Protein AF-A0A6C1KIH1-F1 (afdb_monomer_lite)

Organism: Xanthobacter autotrophicus (NCBI:txid280)

pLDDT: mean 83.33, std 12.88, range [49.91, 95.75]

Sequence (101 aa):
MTTPQPAPAAPLALKLAIGLGLLANAGLAILLIAISGFVFGGPEGANGEASAVAGWGSTLAISILAPALGLIMWRRGRRDLALAMVWLPPLALVVGALVVL

Secondary structure (DSSP, 8-state):
-PPPPPPPPPPHHHHHHHHHHHHHHHHHHHHHHHTHHHHTTSTT-TTS-HHHHHHHHHHHHHHHHHHHHHHHHHHTT-HHHHHHHHHHHHHHHHHHHHHH-

Structure (mmCIF, N/CA/C/O backbone):
data_AF-A0A6C1KIH1-F1
#
_entry.id   AF-A0A6C1KIH1-F1
#
loop_
_atom_site.group_PDB
_atom_site.id
_atom_site.type_symbol
_atom_site.label_atom_id
_atom_site.label_alt_id
_atom_site.label_comp_id
_atom_site.label_asym_id
_atom_site.label_entity_id
_atom_site.label_seq_id
_atom_site.pdbx_PDB_ins_code
_atom_site.Cartn_x
_atom_site.Cartn_y
_atom_site.Cartn_z
_atom_site.occupancy
_atom_site.B_iso_or_equiv
_atom_site.auth_seq_id
_atom_site.auth_comp_id
_atom_site.auth_asym_id
_atom_site.auth_atom_id
_atom_site.pdbx_PDB_model_num
ATOM 1 N N . MET A 1 1 ? -25.744 23.316 26.427 1.00 55.91 1 MET A N 1
ATOM 2 C CA . MET A 1 1 ? -24.560 23.032 25.587 1.00 55.91 1 MET A CA 1
ATOM 3 C C . MET A 1 1 ? -23.928 21.744 26.084 1.00 55.91 1 MET A C 1
ATOM 5 O O . MET A 1 1 ? -23.294 21.762 27.127 1.00 55.91 1 MET A O 1
ATOM 9 N N . THR A 1 2 ? -24.156 20.621 25.408 1.00 64.31 2 THR A N 1
ATOM 10 C CA . THR A 1 2 ? -23.422 19.376 25.675 1.00 64.31 2 THR A CA 1
ATOM 11 C C . THR A 1 2 ? -22.111 19.451 24.907 1.00 64.31 2 THR A C 1
ATOM 13 O O . THR A 1 2 ? -22.123 19.602 23.685 1.00 64.31 2 THR A O 1
ATOM 16 N N . THR A 1 3 ? -20.982 19.418 25.607 1.00 64.06 3 THR A N 1
ATOM 17 C CA . THR A 1 3 ? -19.673 19.306 24.965 1.00 64.06 3 THR A CA 1
ATOM 18 C C . THR A 1 3 ? -19.637 18.019 24.129 1.00 64.06 3 THR A C 1
ATOM 20 O O . THR A 1 3 ? -20.125 16.986 24.594 1.00 64.06 3 THR A O 1
ATOM 23 N N . PRO A 1 4 ? -19.127 18.048 22.882 1.00 61.66 4 PRO A N 1
ATOM 24 C CA . PRO A 1 4 ? -19.013 16.836 22.084 1.00 61.66 4 PRO A CA 1
ATOM 25 C C . PRO A 1 4 ? -18.092 15.855 22.813 1.00 61.66 4 PRO A C 1
ATOM 27 O O . PRO A 1 4 ? -16.940 16.172 23.116 1.00 61.66 4 PRO A O 1
ATOM 30 N N . GLN A 1 5 ? -18.626 14.677 23.129 1.00 63.12 5 GLN A N 1
ATOM 31 C CA . GLN A 1 5 ? -17.882 13.614 23.788 1.00 63.12 5 GLN A CA 1
ATOM 32 C C . GLN A 1 5 ? -16.676 13.232 22.913 1.00 63.12 5 GLN A C 1
ATOM 34 O O . GLN A 1 5 ? -16.853 12.998 21.713 1.00 63.12 5 GLN A O 1
ATOM 39 N N . PRO A 1 6 ? -15.448 13.190 23.463 1.00 66.19 6 PRO A N 1
ATOM 40 C CA . PRO A 1 6 ? -14.273 12.827 22.687 1.00 66.19 6 PRO A CA 1
ATOM 41 C C . PRO A 1 6 ? -14.448 11.416 22.122 1.00 66.19 6 PRO A C 1
ATOM 43 O O . PRO A 1 6 ? -14.862 10.494 22.828 1.00 66.19 6 PRO A O 1
ATOM 46 N N . ALA A 1 7 ? -14.152 11.257 20.831 1.00 66.25 7 ALA A N 1
ATOM 47 C CA . ALA A 1 7 ? -14.272 9.971 20.160 1.00 66.25 7 ALA A CA 1
ATOM 48 C C . ALA A 1 7 ? -13.437 8.907 20.904 1.00 66.25 7 ALA A C 1
ATOM 50 O O . ALA A 1 7 ? -12.279 9.176 21.245 1.00 66.25 7 ALA A O 1
ATOM 51 N N . PRO A 1 8 ? -13.981 7.699 21.139 1.00 72.00 8 PRO A N 1
ATOM 52 C CA . PRO A 1 8 ? -13.293 6.656 21.891 1.00 72.00 8 PRO A CA 1
ATOM 53 C C . PRO A 1 8 ? -11.936 6.343 21.258 1.00 72.00 8 PRO A C 1
ATOM 55 O O . PRO A 1 8 ? -11.817 6.294 20.029 1.00 72.00 8 PRO A O 1
ATOM 58 N N . ALA A 1 9 ? -10.903 6.141 22.078 1.00 77.12 9 ALA A N 1
ATOM 59 C CA . ALA A 1 9 ? -9.555 5.843 21.600 1.00 77.12 9 ALA A CA 1
ATOM 60 C C . ALA A 1 9 ? -9.555 4.625 20.658 1.00 77.12 9 ALA A C 1
ATOM 62 O O . ALA A 1 9 ? -10.313 3.675 20.844 1.00 77.12 9 ALA A O 1
ATOM 63 N N . ALA A 1 10 ? -8.726 4.664 19.612 1.00 79.88 10 ALA A N 1
ATOM 64 C CA . ALA A 1 10 ? -8.623 3.543 18.683 1.00 79.88 10 ALA A CA 1
ATOM 65 C C . ALA A 1 10 ? -8.064 2.302 19.398 1.00 79.88 10 ALA A C 1
ATOM 67 O O . ALA A 1 10 ? -7.069 2.441 20.123 1.00 79.88 10 ALA A O 1
ATOM 68 N N . PRO A 1 11 ? -8.637 1.107 19.165 1.00 89.00 11 PRO A N 1
ATOM 69 C CA . PRO A 1 11 ? -8.127 -0.122 19.755 1.00 89.00 11 PRO A CA 1
ATOM 70 C C . PRO A 1 11 ? -6.691 -0.386 19.285 1.00 89.00 11 PRO A C 1
ATOM 72 O O . PRO A 1 11 ? -6.317 -0.042 18.160 1.00 89.00 11 PRO A O 1
ATOM 75 N N . LEU A 1 12 ? -5.880 -1.011 20.144 1.00 90.00 12 LEU A N 1
ATOM 76 C CA . LEU A 1 12 ? -4.471 -1.306 19.856 1.00 90.00 12 LEU A CA 1
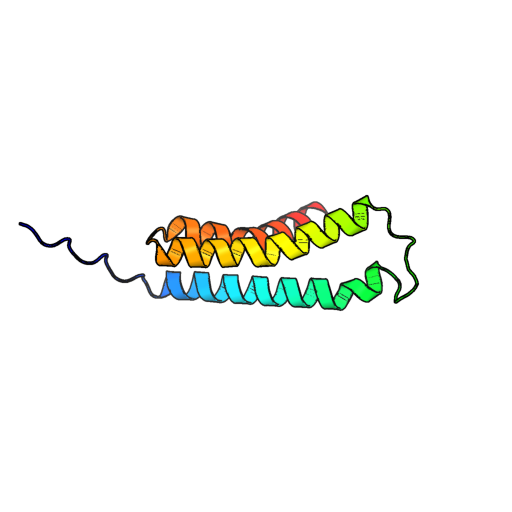ATOM 77 C C . LEU A 1 12 ? -4.309 -2.108 18.558 1.00 90.00 12 LEU A C 1
ATOM 79 O O . LEU A 1 12 ? -3.474 -1.759 17.728 1.00 90.00 12 LEU A O 1
ATOM 83 N N . ALA A 1 13 ? -5.157 -3.120 18.355 1.00 91.19 13 ALA A N 1
ATOM 84 C CA . ALA A 1 13 ? -5.157 -3.954 17.155 1.00 91.19 13 ALA A CA 1
ATOM 85 C C . ALA A 1 13 ? -5.276 -3.127 15.864 1.00 91.19 13 ALA A C 1
ATOM 87 O O . ALA A 1 13 ? -4.550 -3.367 14.905 1.00 91.19 13 ALA A O 1
ATOM 88 N N . LEU A 1 14 ? -6.126 -2.097 15.860 1.00 91.31 14 LEU A N 1
ATOM 89 C CA . LEU A 1 14 ? -6.293 -1.222 14.703 1.00 91.31 14 LEU A CA 1
ATOM 90 C C . LEU A 1 14 ? -5.046 -0.365 14.452 1.00 91.31 14 LEU A C 1
ATOM 92 O O . LEU A 1 14 ? -4.647 -0.180 13.306 1.00 91.31 14 LEU A O 1
ATOM 96 N N . LYS A 1 15 ? -4.403 0.142 15.511 1.00 91.12 15 LYS A N 1
ATOM 97 C CA . LYS A 1 15 ? -3.143 0.889 15.372 1.00 91.12 15 LYS A CA 1
ATOM 98 C C . LYS A 1 15 ? -2.043 0.010 14.778 1.00 91.12 15 LYS A C 1
ATOM 100 O O . LYS A 1 15 ? -1.328 0.463 13.890 1.00 91.12 15 LYS A O 1
ATOM 105 N N . LEU A 1 16 ? -1.945 -1.239 15.238 1.00 93.81 16 LEU A N 1
ATOM 106 C CA . LEU A 1 16 ? -1.008 -2.222 14.696 1.00 93.81 16 LEU A CA 1
ATOM 107 C C . LEU A 1 16 ? -1.319 -2.539 13.231 1.00 93.81 16 LEU A C 1
ATOM 109 O O . LEU A 1 16 ? -0.411 -2.507 12.410 1.00 93.81 16 LEU A O 1
ATOM 113 N N . ALA A 1 17 ? -2.589 -2.760 12.883 1.00 93.94 17 ALA A N 1
ATOM 114 C CA . ALA A 1 17 ? -2.998 -3.035 11.507 1.00 93.94 17 ALA A CA 1
ATOM 115 C C . ALA A 1 17 ? -2.646 -1.882 10.553 1.00 93.94 17 ALA A C 1
ATOM 117 O O . ALA A 1 17 ? -2.136 -2.121 9.461 1.00 93.94 17 ALA A O 1
ATOM 118 N N . ILE A 1 18 ? -2.864 -0.631 10.968 1.00 94.00 18 ILE A N 1
ATOM 119 C CA . ILE A 1 18 ? -2.441 0.548 10.198 1.00 94.00 18 ILE A CA 1
ATOM 120 C C . ILE A 1 18 ? -0.914 0.604 10.098 1.00 94.00 18 ILE A C 1
ATOM 122 O O . ILE A 1 18 ? -0.387 0.783 9.006 1.00 94.00 18 ILE A O 1
ATOM 126 N N . GLY A 1 19 ? -0.197 0.426 11.212 1.00 93.62 19 GLY A N 1
ATOM 127 C CA . GLY A 1 19 ? 1.267 0.465 11.237 1.00 93.62 19 GLY A CA 1
ATOM 128 C 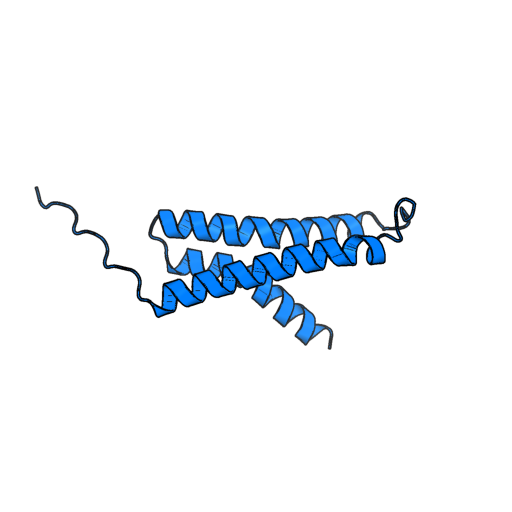C . GLY A 1 19 ? 1.908 -0.576 10.317 1.00 93.62 19 GLY A C 1
ATOM 129 O O . GLY A 1 19 ? 2.793 -0.240 9.534 1.00 93.62 19 GLY A O 1
ATOM 130 N N . LEU A 1 20 ? 1.415 -1.816 10.352 1.00 95.38 20 LEU A N 1
ATOM 131 C CA . LEU A 1 20 ? 1.862 -2.896 9.471 1.00 95.38 20 LEU A CA 1
ATOM 132 C C . LEU A 1 20 ? 1.556 -2.597 8.005 1.00 95.38 20 LEU A C 1
ATOM 134 O O . LEU A 1 20 ? 2.417 -2.790 7.152 1.00 95.38 20 LEU A O 1
ATOM 138 N N . GLY A 1 21 ? 0.364 -2.080 7.707 1.00 93.25 21 GLY A N 1
ATOM 139 C CA . GLY A 1 21 ? 0.015 -1.708 6.342 1.00 93.25 21 GLY A CA 1
ATOM 140 C C . GLY A 1 21 ? 0.884 -0.562 5.805 1.00 93.25 21 GLY A C 1
ATOM 141 O O . GLY A 1 21 ? 1.311 -0.599 4.654 1.00 93.25 21 GLY A O 1
ATOM 142 N N . LEU A 1 22 ? 1.234 0.429 6.633 1.00 95.75 22 LEU A N 1
ATOM 143 C CA . LEU A 1 22 ? 2.187 1.482 6.257 1.00 95.75 22 LEU A CA 1
ATOM 144 C C . LEU A 1 22 ? 3.580 0.908 5.978 1.00 95.75 22 LEU A C 1
ATOM 146 O O . LEU A 1 22 ? 4.201 1.278 4.984 1.00 95.75 22 LEU A O 1
ATOM 150 N N . LEU A 1 23 ? 4.047 -0.017 6.821 1.00 95.50 23 LEU A N 1
ATOM 151 C CA . LEU A 1 23 ? 5.328 -0.693 6.630 1.00 95.50 23 LEU A CA 1
ATOM 152 C C . LEU A 1 23 ? 5.348 -1.516 5.334 1.00 95.50 23 LEU A C 1
ATOM 154 O O . LEU A 1 23 ? 6.324 -1.456 4.590 1.00 95.50 23 LEU A O 1
ATOM 158 N N . ALA A 1 24 ? 4.259 -2.224 5.027 1.00 94.00 24 ALA A N 1
ATOM 159 C CA . ALA A 1 24 ? 4.115 -2.975 3.783 1.00 94.00 24 ALA A CA 1
ATOM 160 C C . ALA A 1 24 ? 4.170 -2.059 2.549 1.00 94.00 24 ALA A C 1
ATOM 162 O O . ALA A 1 24 ? 4.870 -2.375 1.591 1.00 94.00 24 ALA A O 1
ATOM 163 N N . ASN A 1 25 ? 3.503 -0.899 2.581 1.00 93.69 25 ASN A N 1
ATOM 164 C CA . ASN A 1 25 ? 3.589 0.082 1.493 1.00 93.69 25 ASN A CA 1
ATOM 165 C C . ASN A 1 25 ? 4.995 0.670 1.341 1.00 93.69 25 ASN A C 1
ATOM 167 O O . ASN A 1 25 ? 5.462 0.845 0.220 1.00 93.69 25 ASN A O 1
ATOM 171 N N . ALA A 1 26 ? 5.685 0.958 2.450 1.00 92.25 26 ALA A N 1
ATOM 172 C CA . ALA A 1 26 ? 7.068 1.427 2.400 1.00 92.25 26 ALA A CA 1
ATOM 173 C C . ALA A 1 26 ? 7.982 0.373 1.757 1.00 92.25 26 ALA A C 1
ATOM 175 O O . ALA A 1 26 ? 8.753 0.698 0.856 1.00 92.25 26 ALA A O 1
ATOM 176 N N . GLY A 1 27 ? 7.842 -0.894 2.160 1.00 92.25 27 GLY A N 1
ATOM 177 C CA . GLY A 1 27 ? 8.543 -2.014 1.534 1.00 92.25 27 GLY A CA 1
ATOM 178 C C . GLY A 1 27 ? 8.226 -2.142 0.043 1.00 92.25 27 GLY A C 1
ATOM 179 O O . GLY A 1 27 ? 9.142 -2.295 -0.759 1.00 92.25 27 GLY A O 1
ATOM 180 N N . LEU A 1 28 ? 6.954 -2.003 -0.340 1.00 89.88 28 LEU A N 1
ATOM 181 C CA . LEU A 1 28 ? 6.520 -2.054 -1.736 1.00 89.88 28 LEU A CA 1
ATOM 182 C C . LEU A 1 28 ? 7.122 -0.919 -2.569 1.00 89.88 28 LEU A C 1
ATOM 184 O O . LEU A 1 28 ? 7.655 -1.169 -3.645 1.00 89.88 28 LEU A O 1
ATOM 188 N N . ALA A 1 29 ? 7.090 0.314 -2.066 1.00 90.31 29 ALA A N 1
ATOM 189 C CA . ALA A 1 29 ? 7.687 1.456 -2.747 1.00 90.31 29 ALA A CA 1
ATOM 190 C C . ALA A 1 29 ? 9.202 1.273 -2.926 1.00 90.31 29 ALA A C 1
ATOM 192 O O . ALA A 1 29 ? 9.715 1.477 -4.024 1.00 90.31 29 ALA A O 1
ATOM 193 N N . ILE A 1 30 ? 9.910 0.829 -1.879 1.00 90.62 30 ILE A N 1
ATOM 194 C CA . ILE A 1 30 ? 11.350 0.537 -1.948 1.00 90.62 30 ILE A CA 1
ATOM 195 C C . ILE A 1 30 ? 11.627 -0.558 -2.978 1.00 90.62 30 ILE A C 1
ATOM 197 O O . ILE A 1 30 ? 12.520 -0.390 -3.802 1.00 90.62 30 ILE A O 1
ATOM 201 N N . LEU A 1 31 ? 10.856 -1.648 -2.967 1.00 88.38 31 LEU A N 1
ATOM 202 C CA . LEU A 1 31 ? 11.005 -2.743 -3.922 1.00 88.38 31 LEU A CA 1
ATOM 203 C C . LEU A 1 31 ? 10.802 -2.256 -5.362 1.00 88.38 31 LEU A C 1
ATOM 205 O O . LEU A 1 31 ? 11.653 -2.510 -6.209 1.00 88.38 31 LEU A O 1
ATOM 209 N N . LEU A 1 32 ? 9.719 -1.516 -5.626 1.00 86.88 32 LEU A N 1
ATOM 210 C CA . LEU A 1 32 ? 9.401 -0.961 -6.946 1.00 86.88 32 LEU A CA 1
ATOM 211 C C . LEU A 1 32 ? 10.493 -0.019 -7.462 1.00 86.88 32 LEU A C 1
ATOM 213 O O . LEU A 1 32 ? 10.787 -0.026 -8.656 1.00 86.88 32 LEU A O 1
ATOM 217 N N . ILE A 1 33 ? 11.098 0.776 -6.574 1.00 86.56 33 ILE A N 1
ATOM 218 C CA . ILE A 1 33 ? 12.230 1.648 -6.902 1.00 86.56 33 ILE A CA 1
ATOM 219 C C . ILE A 1 33 ? 13.485 0.809 -7.163 1.00 86.56 33 ILE A C 1
ATOM 221 O O . ILE A 1 33 ? 14.154 1.019 -8.172 1.00 86.56 33 ILE A O 1
ATOM 225 N N . ALA A 1 34 ? 13.791 -0.162 -6.304 1.00 86.56 34 ALA A N 1
ATOM 226 C CA . ALA A 1 34 ? 14.993 -0.985 -6.409 1.00 86.56 34 ALA A CA 1
ATOM 227 C C . ALA A 1 34 ? 15.039 -1.788 -7.718 1.00 86.56 34 ALA A C 1
ATOM 229 O O . ALA A 1 34 ? 16.084 -1.863 -8.359 1.00 86.56 34 ALA A O 1
ATOM 230 N N . ILE A 1 35 ? 13.903 -2.343 -8.146 1.00 84.44 35 ILE A N 1
ATOM 231 C CA . ILE A 1 35 ? 13.821 -3.132 -9.383 1.00 84.44 35 ILE A CA 1
ATOM 232 C C . ILE A 1 35 ? 13.559 -2.271 -10.629 1.00 84.44 35 ILE A C 1
ATOM 234 O O . ILE A 1 35 ? 13.627 -2.789 -11.742 1.00 84.44 35 ILE A O 1
ATOM 238 N N . SER A 1 36 ? 13.297 -0.966 -10.479 1.00 78.94 36 SER A N 1
ATOM 239 C CA . SER A 1 36 ? 13.035 -0.079 -11.624 1.00 78.94 36 SER A CA 1
ATOM 240 C C . SER A 1 36 ? 14.201 -0.056 -12.619 1.00 78.94 36 SER A C 1
ATOM 242 O O . SER A 1 36 ? 13.981 -0.138 -13.822 1.00 78.94 36 SER A O 1
ATOM 244 N N . GLY A 1 37 ? 15.448 -0.048 -12.137 1.00 67.94 37 GLY A N 1
ATOM 245 C CA . GLY A 1 37 ? 16.634 -0.068 -12.999 1.00 67.94 37 GLY A CA 1
ATOM 246 C C . GLY A 1 37 ? 16.798 -1.369 -13.792 1.00 67.94 37 GLY A C 1
ATOM 247 O O . GLY A 1 37 ? 17.317 -1.338 -14.904 1.00 67.94 37 GLY A O 1
ATOM 248 N N . PHE A 1 38 ? 16.316 -2.495 -13.254 1.00 71.62 38 PHE A N 1
ATOM 249 C CA . PHE A 1 38 ? 16.293 -3.781 -13.957 1.00 71.62 38 PHE A CA 1
ATOM 250 C C . PHE A 1 38 ? 15.229 -3.794 -15.060 1.00 71.62 38 PHE A C 1
ATOM 252 O O . PHE A 1 38 ? 15.476 -4.253 -16.169 1.00 71.62 38 PHE A O 1
ATOM 259 N N . VAL A 1 39 ? 14.056 -3.241 -14.764 1.00 69.88 39 VAL A N 1
ATOM 260 C CA . VAL A 1 39 ? 12.900 -3.213 -15.671 1.00 69.88 39 VAL A CA 1
ATOM 261 C C . VAL A 1 39 ? 13.123 -2.265 -16.838 1.00 69.88 39 VAL A C 1
ATOM 263 O O . VAL A 1 39 ? 12.789 -2.588 -17.973 1.00 69.88 39 VAL A O 1
ATOM 266 N N . PHE A 1 40 ? 13.692 -1.096 -16.560 1.00 70.25 40 PHE A N 1
ATOM 267 C CA . PHE A 1 40 ? 13.958 -0.077 -17.566 1.00 70.25 40 PHE A CA 1
ATOM 268 C C . PHE A 1 40 ? 15.373 -0.173 -18.144 1.00 70.25 40 PHE A C 1
ATOM 270 O O . PHE A 1 40 ? 15.798 0.752 -18.813 1.00 70.25 40 PHE A O 1
ATOM 277 N N . GLY A 1 41 ? 16.118 -1.258 -17.901 1.00 62.31 41 GLY A N 1
ATOM 278 C CA . GLY A 1 41 ? 17.375 -1.555 -18.603 1.00 62.31 41 GLY A CA 1
ATOM 279 C C . GLY A 1 41 ? 18.554 -0.595 -18.365 1.00 62.31 41 GLY A C 1
ATOM 280 O O . GLY A 1 41 ? 19.472 -0.568 -19.180 1.00 62.31 41 GLY A O 1
ATOM 281 N N . GLY A 1 42 ? 18.575 0.177 -17.272 1.00 59.94 42 GLY A N 1
ATOM 282 C CA . GLY A 1 42 ? 19.634 1.161 -16.987 1.00 59.94 42 GLY A CA 1
ATOM 283 C C . GLY A 1 42 ? 19.441 2.525 -17.682 1.00 59.94 42 GLY A C 1
ATOM 284 O O . GLY A 1 42 ? 18.380 2.779 -18.246 1.00 59.94 42 GLY A O 1
ATOM 285 N N . PRO A 1 43 ? 20.437 3.437 -17.632 1.00 53.44 43 PRO A N 1
ATOM 286 C CA . PRO A 1 43 ? 20.299 4.837 -18.073 1.00 53.44 43 PRO A CA 1
ATOM 287 C C . PRO A 1 43 ? 19.956 5.027 -19.564 1.00 53.44 43 PRO A C 1
ATOM 289 O O . PRO A 1 43 ? 19.616 6.134 -19.971 1.00 53.44 43 PRO A O 1
ATOM 292 N N . GLU A 1 44 ? 20.003 3.959 -20.361 1.00 52.41 44 GLU A N 1
ATOM 293 C CA . GLU A 1 44 ? 19.749 3.956 -21.805 1.00 52.41 44 GLU A CA 1
ATOM 294 C C . GLU A 1 44 ? 18.536 3.098 -22.210 1.00 52.41 44 GLU A C 1
ATOM 296 O O . GLU A 1 44 ? 18.170 3.074 -23.384 1.00 52.41 44 GLU A O 1
ATOM 301 N N . GLY A 1 45 ? 17.873 2.398 -21.281 1.00 51.12 45 GLY A N 1
ATOM 302 C CA . GLY A 1 45 ? 16.790 1.464 -21.607 1.00 51.12 45 GLY A CA 1
ATOM 303 C C . GLY A 1 45 ? 15.436 2.143 -21.839 1.00 51.12 45 GLY A C 1
ATOM 304 O O . GLY A 1 45 ? 14.390 1.727 -21.345 1.00 51.12 45 GLY A O 1
ATOM 305 N N . ALA A 1 46 ? 15.431 3.165 -22.690 1.00 49.91 46 ALA A N 1
ATOM 306 C CA . ALA A 1 46 ? 14.232 3.680 -23.336 1.00 49.91 46 ALA A CA 1
ATOM 307 C C . ALA A 1 46 ? 13.796 2.765 -24.500 1.00 49.91 46 ALA A C 1
ATOM 309 O O . ALA A 1 46 ? 13.571 3.226 -25.612 1.00 49.91 46 ALA A O 1
ATOM 310 N N . ASN A 1 47 ? 13.650 1.465 -24.228 1.00 53.34 47 ASN A N 1
ATOM 311 C CA . ASN A 1 47 ? 12.796 0.575 -25.025 1.00 53.34 47 ASN A CA 1
ATOM 312 C C . ASN A 1 47 ? 11.460 0.296 -24.311 1.00 53.34 47 ASN A C 1
ATOM 314 O O . ASN A 1 47 ? 10.655 -0.497 -24.791 1.00 53.34 47 ASN A O 1
ATOM 318 N N . GLY A 1 48 ? 11.216 0.926 -23.155 1.00 55.62 48 GLY A N 1
ATOM 319 C CA . GLY A 1 48 ? 9.969 0.782 -22.417 1.00 55.62 48 GLY A CA 1
ATOM 320 C C . GLY A 1 48 ? 8.828 1.442 -23.176 1.00 55.62 48 GLY A C 1
ATOM 321 O O . GLY A 1 48 ? 8.754 2.669 -23.232 1.00 55.62 48 GLY A O 1
ATOM 322 N N . GLU A 1 49 ? 7.933 0.635 -23.748 1.00 68.44 49 GLU A N 1
ATOM 323 C CA . GLU A 1 49 ? 6.633 1.099 -24.228 1.00 68.44 49 GLU A CA 1
ATOM 324 C C . GLU A 1 49 ? 6.040 2.093 -23.220 1.00 68.44 49 GLU A C 1
ATOM 326 O O . GLU A 1 49 ? 6.060 1.858 -22.008 1.00 68.44 49 GLU A O 1
ATOM 331 N N . ALA A 1 50 ? 5.506 3.218 -23.704 1.00 70.38 50 ALA A N 1
ATOM 332 C CA . ALA A 1 50 ? 4.947 4.261 -22.839 1.00 70.38 50 ALA A CA 1
ATOM 333 C C . ALA A 1 50 ? 3.900 3.706 -21.849 1.00 70.38 50 ALA A C 1
ATOM 335 O O . ALA A 1 50 ? 3.752 4.221 -20.741 1.00 70.38 50 ALA A O 1
ATOM 336 N N . SER A 1 51 ? 3.223 2.617 -22.223 1.00 71.69 51 SER A N 1
ATOM 337 C CA . SER A 1 51 ? 2.317 1.838 -21.376 1.00 71.69 51 SER A CA 1
ATOM 338 C C . SER A 1 51 ? 3.009 1.204 -20.162 1.00 71.69 51 SER A C 1
ATOM 340 O O . SER A 1 51 ? 2.465 1.267 -19.061 1.00 71.69 51 SER A O 1
ATOM 342 N N . ALA A 1 52 ? 4.208 0.638 -20.320 1.00 71.81 52 ALA A N 1
ATOM 343 C CA . ALA A 1 52 ? 4.968 0.009 -19.242 1.00 71.81 52 ALA A CA 1
ATOM 344 C C . ALA A 1 52 ? 5.468 1.050 -18.232 1.00 71.81 52 ALA A C 1
ATOM 346 O O . ALA A 1 52 ? 5.315 0.865 -17.024 1.00 71.81 52 ALA A O 1
ATOM 347 N N . VAL A 1 53 ? 5.986 2.184 -18.716 1.00 76.19 53 VAL A N 1
ATOM 348 C CA . VAL A 1 53 ? 6.414 3.306 -17.860 1.00 76.19 53 VAL A CA 1
ATOM 349 C C . VAL A 1 53 ? 5.221 3.893 -17.103 1.00 76.19 53 VAL A C 1
ATOM 351 O O . VAL A 1 53 ? 5.300 4.104 -15.891 1.00 76.19 53 VAL A O 1
ATOM 354 N N . ALA A 1 54 ? 4.097 4.115 -17.794 1.00 81.31 54 ALA A N 1
ATOM 355 C CA . ALA A 1 54 ? 2.876 4.626 -17.180 1.00 81.31 54 ALA A CA 1
ATOM 356 C C . ALA A 1 54 ? 2.331 3.668 -16.110 1.00 81.31 54 ALA A C 1
ATOM 358 O O . ALA A 1 54 ? 2.042 4.111 -14.999 1.00 81.31 54 ALA A O 1
ATOM 359 N N . GLY A 1 55 ? 2.256 2.365 -16.407 1.00 81.69 55 GLY A N 1
ATOM 360 C CA . GLY A 1 55 ? 1.816 1.336 -15.462 1.00 81.69 55 GLY A CA 1
ATOM 361 C C . GLY A 1 55 ? 2.706 1.260 -14.217 1.00 81.69 55 GLY A C 1
ATOM 362 O O . GLY A 1 55 ?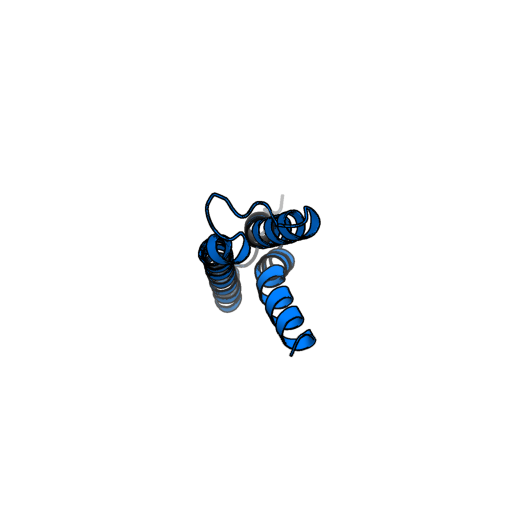 2.208 1.201 -13.086 1.00 81.69 55 GLY A O 1
ATOM 363 N N . TRP A 1 56 ? 4.026 1.352 -14.400 1.00 84.06 56 TRP A N 1
ATOM 364 C CA . TRP A 1 56 ? 4.987 1.370 -13.297 1.00 84.06 56 TRP A CA 1
ATOM 365 C C . TRP A 1 56 ? 4.826 2.606 -12.415 1.00 84.06 56 TRP A C 1
ATOM 367 O O . TRP A 1 56 ? 4.692 2.502 -11.193 1.00 84.06 56 TRP A O 1
ATOM 377 N N . GLY A 1 57 ? 4.787 3.782 -13.048 1.00 83.50 57 GLY A N 1
ATOM 378 C CA . GLY A 1 57 ? 4.617 5.066 -12.378 1.00 83.50 57 GLY A CA 1
ATOM 379 C C . GLY A 1 57 ? 3.305 5.133 -11.604 1.00 83.50 57 GLY A C 1
ATOM 380 O O . GLY A 1 57 ? 3.303 5.549 -10.446 1.00 83.50 57 GLY A O 1
ATOM 381 N N . SER A 1 58 ? 2.201 4.651 -12.187 1.00 87.12 58 SER A N 1
ATOM 382 C CA . SER A 1 58 ? 0.912 4.598 -11.494 1.00 87.12 58 SER A CA 1
ATOM 383 C C . SER A 1 58 ? 0.939 3.661 -10.291 1.00 87.12 58 SER A C 1
ATOM 385 O O . SER A 1 58 ? 0.400 4.005 -9.242 1.00 87.12 58 SER A O 1
ATOM 387 N N . THR A 1 59 ? 1.611 2.513 -10.398 1.00 86.50 59 THR A N 1
ATOM 388 C CA . THR A 1 59 ? 1.709 1.542 -9.296 1.00 86.50 59 THR A CA 1
ATOM 389 C C . THR A 1 59 ? 2.503 2.120 -8.127 1.00 86.50 59 THR A C 1
ATOM 391 O O . THR A 1 59 ? 2.074 2.038 -6.971 1.00 86.50 59 THR A O 1
ATOM 394 N N . LEU A 1 60 ? 3.627 2.779 -8.421 1.00 87.75 60 LEU A N 1
ATOM 395 C CA . LEU A 1 60 ? 4.422 3.476 -7.415 1.00 87.75 60 LEU A CA 1
ATOM 396 C C . LEU A 1 60 ? 3.628 4.625 -6.776 1.00 87.75 60 LEU A C 1
ATOM 398 O O . LEU A 1 60 ? 3.585 4.739 -5.551 1.00 87.75 60 LEU A O 1
ATOM 402 N N . ALA A 1 61 ? 2.946 5.439 -7.588 1.00 91.25 61 ALA A N 1
ATOM 403 C CA . ALA A 1 61 ? 2.129 6.545 -7.100 1.00 91.25 61 ALA A CA 1
ATOM 404 C C . ALA A 1 61 ? 1.000 6.057 -6.182 1.00 91.25 61 ALA A C 1
ATOM 406 O O . ALA A 1 61 ? 0.813 6.613 -5.103 1.00 91.25 61 ALA A O 1
ATOM 407 N N . ILE A 1 62 ? 0.282 4.992 -6.552 1.00 91.44 62 ILE A N 1
ATOM 408 C CA . ILE A 1 62 ? -0.790 4.409 -5.731 1.00 91.44 62 ILE A CA 1
ATOM 409 C C . ILE A 1 62 ? -0.234 3.875 -4.406 1.00 91.44 62 ILE A C 1
ATOM 411 O O . ILE A 1 62 ? -0.822 4.139 -3.356 1.00 91.44 62 ILE A O 1
ATOM 415 N N . SER A 1 63 ? 0.923 3.208 -4.433 1.00 90.12 63 SER A N 1
ATOM 416 C CA . SER A 1 63 ? 1.587 2.665 -3.236 1.00 90.12 63 SER A CA 1
ATOM 417 C C . SER A 1 63 ? 1.995 3.743 -2.224 1.00 90.12 63 SER A C 1
ATOM 419 O O . SER A 1 63 ? 2.189 3.443 -1.051 1.00 90.12 63 SER A O 1
ATOM 421 N N . ILE A 1 64 ? 2.104 5.005 -2.649 1.00 91.12 64 ILE A N 1
ATOM 422 C CA . ILE A 1 64 ? 2.441 6.145 -1.783 1.00 91.12 64 ILE A CA 1
ATOM 423 C C . ILE A 1 64 ? 1.190 6.960 -1.428 1.00 91.12 64 ILE A C 1
ATOM 425 O O . ILE A 1 64 ? 0.962 7.303 -0.265 1.00 91.12 64 ILE A O 1
ATOM 429 N N . LEU A 1 65 ? 0.356 7.280 -2.419 1.00 94.25 65 LEU A N 1
ATOM 430 C CA . LEU A 1 65 ? -0.812 8.142 -2.244 1.00 94.25 65 LEU A CA 1
ATOM 431 C C . LEU A 1 65 ? -1.912 7.463 -1.429 1.00 94.25 65 LEU A C 1
ATOM 433 O O . LEU A 1 65 ? -2.532 8.121 -0.595 1.00 94.25 65 LEU A O 1
ATOM 437 N N . ALA A 1 66 ? -2.144 6.162 -1.619 1.00 93.06 66 ALA A N 1
ATOM 438 C CA . ALA A 1 66 ? -3.167 5.436 -0.874 1.00 93.06 66 ALA A CA 1
ATOM 439 C C . ALA A 1 66 ? -2.892 5.412 0.646 1.00 93.06 66 ALA A C 1
ATOM 441 O O . ALA A 1 66 ? -3.763 5.857 1.402 1.00 93.06 66 ALA A O 1
ATOM 442 N N . PRO A 1 67 ? -1.698 5.028 1.148 1.00 92.56 67 PRO A N 1
ATOM 443 C CA . PRO A 1 67 ? -1.418 5.122 2.581 1.00 92.56 67 PRO A CA 1
ATOM 444 C C . PRO A 1 67 ? -1.406 6.568 3.100 1.00 92.56 67 PRO A C 1
ATOM 446 O O . PRO A 1 67 ? -1.872 6.810 4.216 1.00 92.56 67 PRO A O 1
ATOM 449 N N . ALA A 1 68 ? -0.958 7.549 2.306 1.00 93.38 68 ALA A N 1
ATOM 450 C CA . ALA A 1 68 ? -1.031 8.963 2.685 1.00 93.38 68 ALA A CA 1
ATOM 451 C C . ALA A 1 68 ? -2.487 9.436 2.873 1.00 93.38 68 ALA A C 1
ATOM 453 O O . ALA A 1 68 ? -2.816 10.069 3.881 1.00 93.38 68 ALA A O 1
ATOM 454 N N . LEU A 1 69 ? -3.385 9.073 1.953 1.00 93.81 69 LEU A N 1
ATOM 455 C CA . LEU A 1 69 ? -4.825 9.311 2.084 1.00 93.81 69 LEU A CA 1
ATOM 456 C C . LEU A 1 69 ? -5.405 8.575 3.293 1.00 93.81 69 LEU A C 1
ATOM 458 O O . LEU A 1 69 ? -6.218 9.148 4.022 1.00 93.81 69 LEU A O 1
ATOM 462 N N . GLY A 1 70 ? -4.945 7.354 3.565 1.00 92.31 70 GLY A N 1
ATOM 463 C CA . GLY A 1 70 ? -5.325 6.602 4.756 1.00 92.31 70 GLY A CA 1
ATOM 464 C C . GLY A 1 70 ? -4.967 7.329 6.056 1.00 92.31 70 GLY A C 1
ATOM 465 O O . GLY A 1 70 ? -5.809 7.457 6.946 1.00 92.31 70 GLY A O 1
ATOM 466 N N . LEU A 1 71 ? -3.772 7.920 6.138 1.00 93.62 71 LEU A N 1
ATOM 467 C CA . LEU A 1 71 ? -3.364 8.762 7.269 1.00 93.62 71 LEU A CA 1
ATOM 468 C C . LEU A 1 71 ? -4.217 10.034 7.399 1.00 93.62 71 LEU A C 1
ATOM 470 O O . LEU A 1 71 ? -4.555 10.441 8.513 1.00 93.62 71 LEU A O 1
ATOM 474 N N . ILE A 1 72 ? -4.610 10.659 6.286 1.00 95.38 72 ILE A N 1
ATOM 475 C CA . ILE A 1 72 ? -5.523 11.814 6.306 1.00 95.38 72 ILE A CA 1
ATOM 476 C C . ILE A 1 72 ? -6.901 11.396 6.836 1.00 95.38 72 ILE A C 1
ATOM 478 O O . ILE A 1 72 ? -7.468 12.086 7.686 1.00 95.38 72 ILE A O 1
ATOM 482 N N . MET A 1 73 ? -7.434 10.256 6.389 1.00 92.94 73 MET A N 1
ATOM 483 C CA . MET A 1 73 ? -8.717 9.728 6.871 1.00 92.94 73 MET A CA 1
ATOM 484 C C . MET A 1 73 ? -8.660 9.351 8.352 1.00 92.94 73 MET A C 1
ATOM 486 O O . MET A 1 73 ? -9.615 9.621 9.083 1.00 92.94 73 MET A O 1
ATOM 490 N N . TRP A 1 74 ? -7.520 8.836 8.820 1.00 91.38 74 TRP A N 1
ATOM 491 C CA . TRP A 1 74 ? -7.274 8.582 10.238 1.00 91.38 74 TRP A CA 1
ATOM 492 C C . TRP A 1 74 ? -7.375 9.863 11.067 1.00 91.38 74 TRP A C 1
ATOM 494 O O . TRP A 1 74 ? -8.087 9.897 12.072 1.00 91.38 74 TRP A O 1
ATOM 504 N N . ARG A 1 75 ? -6.725 10.946 10.616 1.00 90.06 75 ARG A N 1
ATOM 505 C CA . ARG A 1 75 ? -6.794 12.266 11.269 1.00 90.06 75 ARG A CA 1
ATOM 506 C C . ARG A 1 75 ? -8.210 12.847 11.276 1.00 90.06 75 ARG A C 1
ATOM 508 O O . ARG A 1 75 ? -8.562 13.559 12.207 1.00 90.06 75 ARG A O 1
ATOM 515 N N . ARG A 1 76 ? -9.035 12.513 10.277 1.00 90.44 76 ARG A N 1
ATOM 516 C CA . ARG A 1 76 ? -10.461 12.888 10.201 1.00 90.44 76 ARG A CA 1
ATOM 517 C C . ARG A 1 76 ? -11.386 11.971 11.016 1.00 90.44 76 ARG A C 1
ATOM 519 O O . ARG A 1 76 ? -12.600 12.117 10.931 1.00 90.44 76 ARG A O 1
ATOM 526 N N . GLY A 1 77 ? -10.848 11.002 11.761 1.00 88.25 77 GLY A N 1
ATOM 527 C CA . GLY A 1 77 ? -11.628 10.057 12.567 1.00 88.25 77 GLY A CA 1
ATOM 528 C C . GLY A 1 77 ? -12.292 8.923 11.774 1.00 88.25 77 GLY A C 1
ATOM 529 O O . GLY A 1 77 ? -12.951 8.074 12.371 1.00 88.25 77 GLY A O 1
ATOM 530 N N . ARG A 1 78 ? -12.093 8.849 10.450 1.00 90.56 78 ARG A N 1
ATOM 531 C CA . ARG A 1 78 ? -12.667 7.814 9.571 1.00 90.56 78 ARG A CA 1
ATOM 532 C C . ARG A 1 78 ? -11.752 6.589 9.528 1.00 90.56 78 ARG A C 1
ATOM 534 O O . ARG A 1 78 ? -11.035 6.359 8.556 1.00 90.56 78 ARG A O 1
ATOM 541 N N . ARG A 1 79 ? -11.762 5.825 10.619 1.00 89.81 79 ARG A N 1
ATOM 542 C CA . ARG A 1 79 ? -10.851 4.694 10.871 1.00 89.81 79 ARG A CA 1
ATOM 543 C C . ARG A 1 79 ? -10.972 3.555 9.857 1.00 89.81 79 ARG A C 1
ATOM 545 O O . ARG A 1 79 ? -9.944 3.059 9.409 1.00 89.81 79 ARG A O 1
ATOM 552 N N . ASP A 1 80 ? -12.187 3.203 9.451 1.00 91.25 80 ASP A N 1
ATOM 553 C CA . ASP A 1 80 ? -12.410 2.095 8.509 1.00 91.25 80 ASP A CA 1
ATOM 554 C C . ASP A 1 80 ? -11.849 2.419 7.122 1.00 91.25 80 ASP A C 1
ATOM 556 O O . ASP A 1 80 ? -11.194 1.596 6.488 1.00 91.25 80 ASP A O 1
ATOM 560 N N . LEU A 1 81 ? -12.015 3.669 6.682 1.00 91.88 81 LEU A N 1
ATOM 561 C CA . LEU A 1 81 ? -11.428 4.138 5.428 1.00 91.88 81 LEU A CA 1
ATOM 562 C C . LEU A 1 81 ? -9.920 4.294 5.512 1.00 91.88 81 LEU A C 1
ATOM 564 O O . LEU A 1 81 ? -9.238 4.042 4.526 1.00 91.88 81 LEU A O 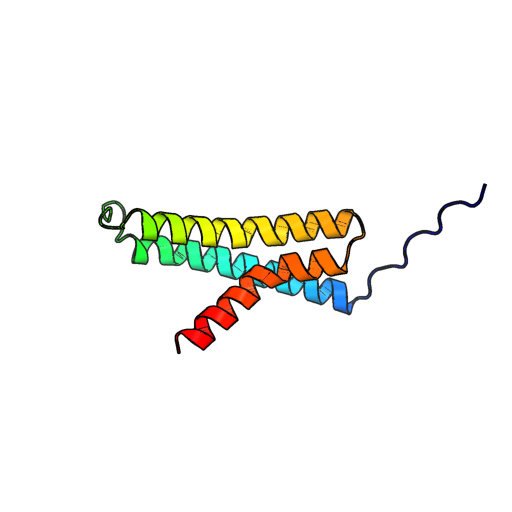1
ATOM 568 N N . ALA A 1 82 ? -9.394 4.697 6.670 1.00 91.81 82 ALA A N 1
ATOM 569 C CA . ALA A 1 82 ? -7.955 4.714 6.882 1.00 91.81 82 ALA A CA 1
ATOM 570 C C . ALA A 1 82 ? -7.363 3.314 6.683 1.00 91.81 82 ALA A C 1
ATOM 572 O O . ALA A 1 82 ? -6.377 3.166 5.966 1.00 91.81 82 ALA A O 1
ATOM 573 N N . LEU A 1 83 ? -8.005 2.293 7.258 1.00 94.88 83 LEU A N 1
ATOM 574 C CA . LEU A 1 83 ? -7.586 0.904 7.111 1.00 94.88 83 LEU A CA 1
ATOM 575 C C . LEU A 1 83 ? -7.682 0.439 5.656 1.00 94.88 83 LEU A C 1
ATOM 577 O O . LEU A 1 83 ? -6.700 -0.072 5.125 1.00 94.88 83 LEU A O 1
ATOM 581 N N . ALA A 1 84 ? -8.824 0.677 5.006 1.00 94.50 84 ALA A N 1
ATOM 582 C CA . ALA A 1 84 ? -9.033 0.298 3.613 1.00 94.50 84 ALA A CA 1
ATOM 583 C C . ALA A 1 84 ? -7.984 0.928 2.684 1.00 94.50 84 ALA A C 1
ATOM 585 O O . ALA A 1 84 ? -7.385 0.231 1.876 1.00 94.50 84 ALA A O 1
ATOM 586 N N . MET A 1 85 ? -7.711 2.227 2.832 1.00 94.38 85 MET A N 1
ATOM 587 C CA . MET A 1 85 ? -6.758 2.950 1.980 1.00 94.38 85 MET A CA 1
ATOM 588 C C . MET A 1 85 ? -5.311 2.501 2.196 1.00 94.38 85 MET A C 1
ATOM 590 O O . MET A 1 85 ? -4.555 2.393 1.236 1.00 94.38 85 MET A O 1
ATOM 594 N N . VAL A 1 86 ? -4.918 2.216 3.440 1.00 95.75 86 VAL A N 1
ATOM 595 C CA . VAL A 1 86 ? -3.565 1.726 3.740 1.00 95.75 86 VAL A CA 1
ATOM 596 C C . VAL A 1 86 ? -3.362 0.309 3.196 1.00 95.75 86 VAL A C 1
ATOM 598 O O . VAL A 1 86 ? -2.297 0.010 2.666 1.00 95.75 86 VAL A O 1
ATOM 601 N N . TRP A 1 87 ? -4.359 -0.570 3.300 1.00 95.50 87 TRP A N 1
ATOM 602 C CA . TRP A 1 87 ? -4.218 -1.965 2.869 1.00 95.50 87 TRP A CA 1
ATOM 603 C C . TRP A 1 87 ? -4.511 -2.205 1.389 1.00 95.50 87 TRP A C 1
ATOM 605 O O . TRP A 1 87 ? -4.158 -3.267 0.880 1.00 95.50 87 TRP A O 1
ATOM 615 N N . LEU A 1 88 ? -5.098 -1.234 0.684 1.00 94.00 88 LEU A N 1
ATOM 616 C CA . LEU A 1 88 ? -5.454 -1.382 -0.724 1.00 94.00 88 LEU A CA 1
ATOM 617 C C . LEU A 1 88 ? -4.248 -1.762 -1.609 1.00 94.00 88 LEU A C 1
ATOM 619 O O . LEU A 1 88 ? -4.363 -2.772 -2.302 1.00 94.00 88 LEU A O 1
ATOM 623 N N . PRO A 1 89 ? -3.091 -1.060 -1.588 1.00 92.00 89 PRO A N 1
ATOM 624 C CA . PRO A 1 89 ? -1.982 -1.423 -2.475 1.00 92.00 89 PRO A CA 1
ATOM 625 C C . PRO A 1 89 ? -1.336 -2.785 -2.154 1.00 92.00 89 PRO A C 1
ATOM 627 O O . PRO A 1 89 ? -1.179 -3.581 -3.080 1.00 92.00 89 PRO A O 1
ATOM 630 N N . PRO A 1 90 ? -1.013 -3.129 -0.886 1.00 92.56 90 PRO A N 1
ATOM 631 C CA . PRO A 1 90 ? -0.457 -4.441 -0.557 1.00 92.56 90 PRO A CA 1
ATOM 632 C C . PRO A 1 90 ? -1.390 -5.597 -0.926 1.00 92.56 90 PRO A C 1
ATOM 634 O O . PRO A 1 90 ? -0.933 -6.609 -1.448 1.00 92.56 90 PRO A O 1
ATOM 637 N N . LEU A 1 91 ? -2.700 -5.455 -0.692 1.00 93.38 91 LEU A N 1
ATOM 638 C CA . LEU A 1 91 ? -3.665 -6.492 -1.062 1.00 93.38 91 LEU A CA 1
ATOM 639 C C . LEU A 1 91 ? -3.824 -6.606 -2.578 1.00 93.38 91 LEU A C 1
ATOM 641 O O . LEU A 1 91 ? -3.889 -7.720 -3.087 1.00 93.38 91 LEU A O 1
ATOM 645 N N . ALA A 1 92 ? -3.838 -5.485 -3.305 1.00 90.62 92 ALA A N 1
ATOM 646 C CA . ALA A 1 92 ? -3.879 -5.502 -4.765 1.00 90.62 92 ALA A CA 1
ATOM 647 C C . ALA A 1 92 ? -2.667 -6.239 -5.356 1.00 90.62 92 ALA A C 1
ATOM 649 O O . ALA A 1 92 ? -2.832 -7.020 -6.290 1.00 90.62 92 ALA A O 1
ATOM 650 N N . LEU A 1 93 ? -1.477 -6.058 -4.773 1.00 89.00 93 LEU A N 1
ATOM 651 C CA . LEU A 1 93 ? -0.283 -6.811 -5.156 1.00 89.00 93 LEU A CA 1
ATOM 652 C C . LEU A 1 93 ? -0.460 -8.315 -4.919 1.00 89.00 93 LEU A C 1
A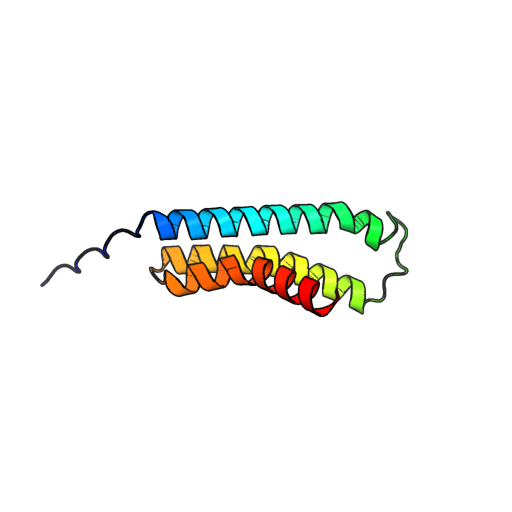TOM 654 O O . LEU A 1 93 ? -0.171 -9.102 -5.813 1.00 89.00 93 LEU A O 1
ATOM 658 N N . VAL A 1 94 ? -0.937 -8.715 -3.736 1.00 90.75 94 VAL A N 1
ATOM 659 C CA . VAL A 1 94 ? -1.160 -10.133 -3.408 1.00 90.75 94 VAL A CA 1
ATOM 660 C C . VAL A 1 94 ? -2.168 -10.758 -4.369 1.00 90.75 94 VAL A C 1
ATOM 662 O O . VAL A 1 94 ? -1.913 -11.830 -4.904 1.00 90.75 94 VAL A O 1
ATOM 665 N N . VAL A 1 95 ? -3.286 -10.079 -4.635 1.00 91.38 95 VAL A N 1
ATOM 666 C CA . VAL A 1 95 ? -4.293 -10.548 -5.597 1.00 91.38 95 VAL A CA 1
ATOM 667 C C . VAL A 1 95 ? -3.695 -10.653 -6.999 1.00 91.38 95 VAL A C 1
ATOM 669 O O . VAL A 1 95 ? -3.862 -11.680 -7.645 1.00 91.38 95 VAL A O 1
ATOM 672 N N . GLY A 1 96 ? -2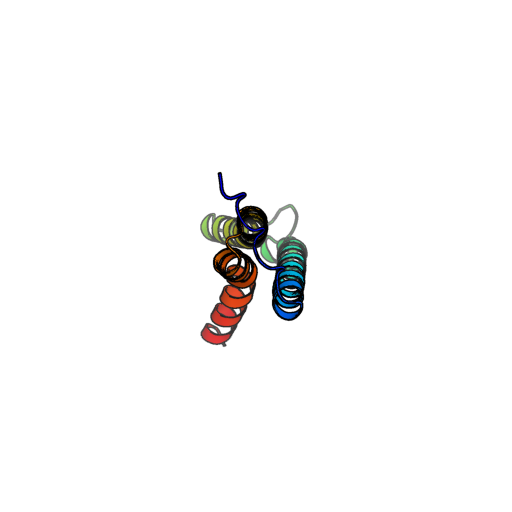.956 -9.638 -7.455 1.00 86.00 96 GLY A N 1
ATOM 673 C CA . GLY A 1 96 ? -2.274 -9.674 -8.749 1.00 86.00 96 GLY A CA 1
ATOM 674 C C . GLY A 1 96 ? -1.292 -10.841 -8.859 1.00 86.00 96 GLY A C 1
ATOM 675 O O . GLY A 1 96 ? -1.306 -11.556 -9.855 1.00 86.00 96 GLY A O 1
ATOM 676 N N . ALA A 1 97 ? -0.498 -11.089 -7.816 1.00 84.38 97 ALA A N 1
ATOM 677 C CA . ALA A 1 97 ? 0.427 -12.216 -7.767 1.00 84.38 97 ALA A CA 1
ATOM 678 C C . ALA A 1 97 ? -0.301 -13.568 -7.813 1.00 84.38 97 ALA A C 1
ATOM 680 O O . ALA A 1 97 ? 0.145 -14.460 -8.522 1.00 84.38 97 ALA A O 1
ATOM 681 N N . LEU A 1 98 ? -1.427 -13.712 -7.106 1.00 89.44 98 LEU A N 1
ATOM 682 C CA . LEU A 1 98 ? -2.225 -14.943 -7.102 1.00 89.44 98 LEU A CA 1
ATOM 683 C C . LEU A 1 98 ? -2.925 -15.220 -8.437 1.00 89.44 98 LEU A C 1
ATOM 685 O O . LEU A 1 98 ? -3.156 -16.376 -8.755 1.00 89.44 98 LEU A O 1
ATOM 689 N N . VAL A 1 99 ? -3.301 -14.184 -9.190 1.00 88.75 99 VAL A N 1
ATOM 690 C CA . VAL A 1 99 ? -3.958 -14.337 -10.501 1.00 88.75 99 VAL A CA 1
ATOM 691 C C . VAL A 1 99 ? -2.961 -14.717 -11.599 1.00 88.75 99 VAL A C 1
ATOM 693 O O . VAL A 1 99 ? -3.339 -15.358 -12.574 1.00 88.75 99 VAL A O 1
ATOM 696 N N . VAL A 1 100 ? -1.705 -14.285 -11.468 1.00 77.75 100 VAL A N 1
ATOM 697 C CA . VAL A 1 100 ? -0.645 -14.527 -12.461 1.00 77.75 100 VAL A CA 1
ATOM 698 C C . VAL A 1 100 ? 0.058 -15.878 -12.253 1.00 77.75 100 VAL A C 1
ATOM 700 O O . VAL A 1 100 ? 0.691 -16.367 -13.189 1.00 77.75 100 VAL A O 1
ATOM 703 N N . LEU A 1 101 ? -0.040 -16.465 -11.055 1.00 58.78 101 LEU A N 1
ATOM 704 C CA . LEU A 1 101 ? 0.536 -17.769 -10.701 1.00 58.78 101 LEU A CA 1
ATOM 705 C C . LEU A 1 101 ? -0.350 -18.935 -11.166 1.00 58.78 101 LEU A C 1
ATOM 707 O O . LEU A 1 101 ? 0.230 -19.942 -11.628 1.00 58.78 101 LEU A O 1
#

Foldseek 3Di:
DDDPDPDDDDDPVLVVLLVVLLVLLVVVLVVLVVCVCVVQVHPPSVPDDPVNVVVSVVLNCLSPVLLVVLVVCVVVVNSVSSSCSSNVSVVVVVVVVVVVD

Radius of gyration: 17.82 Å; chains: 1; bounding box: 45×41×51 Å